Protein AF-A0A7V9KPI5-F1 (afdb_monomer_lite)

Structure (mmCIF, N/CA/C/O backbone):
data_AF-A0A7V9KPI5-F1
#
_entry.id   AF-A0A7V9KPI5-F1
#
loop_
_atom_site.group_PDB
_atom_site.id
_atom_site.type_symbol
_atom_site.label_atom_id
_atom_site.label_alt_id
_atom_site.label_comp_id
_atom_site.label_asym_id
_atom_site.label_entity_id
_atom_site.label_seq_id
_atom_site.pdbx_PDB_ins_code
_atom_site.Cartn_x
_atom_site.Cartn_y
_atom_site.Cartn_z
_atom_site.occupancy
_atom_site.B_iso_or_equiv
_atom_site.auth_seq_id
_atom_site.auth_comp_id
_atom_site.auth_asym_id
_atom_site.auth_atom_id
_atom_site.pdbx_PDB_model_num
ATOM 1 N N . MET A 1 1 ? 4.267 -32.879 -14.569 1.00 60.81 1 MET A N 1
ATOM 2 C CA . MET A 1 1 ? 3.735 -33.874 -15.529 1.00 60.81 1 MET A CA 1
ATOM 3 C C . MET A 1 1 ? 2.835 -33.262 -16.601 1.00 60.81 1 MET A C 1
ATOM 5 O O . MET A 1 1 ? 2.953 -33.688 -17.735 1.00 60.81 1 MET A O 1
ATOM 9 N N . ILE A 1 2 ? 2.036 -32.226 -16.307 1.00 77.19 2 ILE A N 1
ATOM 10 C CA . ILE A 1 2 ? 1.178 -31.558 -17.313 1.00 77.19 2 ILE A CA 1
ATOM 11 C C . ILE A 1 2 ? 1.984 -30.938 -18.478 1.00 77.19 2 ILE A C 1
ATOM 13 O O . ILE A 1 2 ? 1.602 -31.064 -19.632 1.00 77.19 2 ILE A O 1
ATOM 17 N N . LEU A 1 3 ? 3.146 -30.331 -18.216 1.00 77.56 3 LEU A N 1
ATOM 18 C CA . LEU A 1 3 ? 3.986 -29.759 -19.284 1.00 77.56 3 LEU A CA 1
ATOM 19 C C . LEU A 1 3 ? 4.480 -30.821 -20.278 1.00 77.56 3 LEU A C 1
ATOM 21 O O . LEU A 1 3 ? 4.397 -30.622 -21.487 1.00 77.56 3 LEU A O 1
ATOM 25 N N . ALA A 1 4 ? 4.879 -31.989 -19.764 1.00 75.50 4 ALA A N 1
ATOM 26 C CA . ALA A 1 4 ? 5.319 -33.111 -20.587 1.00 75.50 4 ALA A CA 1
ATOM 27 C C . ALA A 1 4 ? 4.186 -33.653 -21.475 1.00 75.50 4 ALA A C 1
ATOM 29 O O . ALA A 1 4 ? 4.438 -34.047 -22.608 1.00 75.50 4 ALA A O 1
ATOM 30 N N . THR A 1 5 ? 2.932 -33.615 -21.002 1.00 82.81 5 THR A N 1
ATOM 31 C CA . THR A 1 5 ? 1.763 -34.009 -21.810 1.00 82.81 5 THR A CA 1
ATOM 32 C C . THR A 1 5 ? 1.417 -33.011 -22.923 1.00 82.81 5 THR A C 1
ATOM 34 O O . THR A 1 5 ? 0.713 -33.381 -23.852 1.00 82.81 5 THR A O 1
ATOM 37 N N . ILE A 1 6 ? 1.931 -31.775 -22.863 1.00 85.31 6 ILE A N 1
ATOM 38 C CA . ILE A 1 6 ? 1.750 -30.723 -23.886 1.00 85.31 6 ILE A CA 1
ATOM 39 C C . ILE A 1 6 ? 3.012 -30.618 -24.779 1.00 85.31 6 ILE A C 1
ATOM 41 O O . ILE A 1 6 ? 3.152 -29.702 -25.581 1.00 85.31 6 ILE A O 1
ATOM 45 N N . GLY A 1 7 ? 3.960 -31.557 -24.649 1.00 81.81 7 GLY A N 1
ATOM 46 C CA . GLY A 1 7 ? 5.192 -31.593 -25.446 1.00 81.81 7 GLY A CA 1
ATOM 47 C C . GLY A 1 7 ? 6.281 -30.613 -25.000 1.00 81.81 7 GLY A C 1
ATOM 48 O O . GLY A 1 7 ? 7.297 -30.494 -25.676 1.00 81.81 7 GLY A O 1
ATOM 49 N N . VAL A 1 8 ? 6.111 -29.933 -23.861 1.00 84.25 8 VAL A N 1
ATOM 50 C CA . VAL A 1 8 ? 7.133 -29.052 -23.278 1.00 84.25 8 VAL A CA 1
ATOM 51 C C . VAL A 1 8 ? 7.926 -29.838 -22.245 1.00 84.25 8 VAL A C 1
ATOM 53 O O . VAL A 1 8 ? 7.358 -30.362 -21.279 1.00 84.25 8 VAL A O 1
ATOM 56 N N . SER A 1 9 ? 9.249 -29.914 -22.405 1.00 87.69 9 SER A N 1
ATOM 57 C CA . SER A 1 9 ? 10.056 -30.615 -21.413 1.00 87.69 9 SER A CA 1
ATOM 58 C C . SER A 1 9 ? 9.995 -29.859 -20.068 1.00 87.69 9 SER A C 1
ATOM 60 O O . SER A 1 9 ? 10.187 -28.639 -20.017 1.00 87.69 9 SER A O 1
ATOM 62 N N . PRO A 1 10 ? 9.717 -30.546 -18.940 1.00 85.75 10 PRO A N 1
ATOM 63 C CA . PRO A 1 10 ? 9.695 -29.903 -17.625 1.00 85.75 10 PRO A CA 1
ATOM 64 C C . PRO A 1 10 ? 11.022 -29.220 -17.278 1.00 85.75 10 PRO A C 1
ATOM 66 O O . PRO A 1 10 ? 11.039 -28.229 -16.551 1.00 85.75 10 PRO A O 1
ATOM 69 N N . TRP A 1 11 ? 12.124 -29.752 -17.815 1.00 87.81 11 TRP A N 1
ATOM 70 C CA . TRP A 1 11 ? 13.458 -29.204 -17.630 1.00 87.81 11 TRP A CA 1
ATOM 71 C C . TRP A 1 11 ? 13.646 -27.878 -18.367 1.00 87.81 11 TRP A C 1
ATOM 73 O O . TRP A 1 11 ? 14.070 -26.905 -17.748 1.00 87.81 11 TRP A O 1
ATOM 83 N N . GLU A 1 12 ? 13.259 -27.785 -19.644 1.00 85.81 12 GLU A N 1
ATOM 84 C CA . GLU A 1 12 ? 13.315 -26.512 -20.372 1.00 85.81 12 GLU A CA 1
ATOM 85 C C . GLU A 1 12 ? 12.428 -25.466 -19.702 1.00 85.81 12 GLU A C 1
ATOM 87 O O . GLU A 1 12 ? 12.871 -24.339 -19.496 1.00 85.81 12 GLU A O 1
ATOM 92 N N . ALA A 1 13 ? 11.224 -25.844 -19.264 1.00 84.94 13 ALA A N 1
ATOM 93 C CA . ALA A 1 13 ? 10.342 -24.940 -18.532 1.00 84.94 13 ALA A CA 1
ATOM 94 C C . ALA A 1 13 ? 10.993 -24.409 -17.243 1.00 84.94 13 ALA A C 1
ATOM 96 O O . ALA A 1 13 ? 10.957 -23.204 -16.990 1.00 84.94 13 ALA A O 1
ATOM 97 N N . LEU A 1 14 ? 11.646 -25.274 -16.459 1.00 87.38 14 LEU A N 1
ATOM 98 C CA . LEU A 1 14 ? 12.381 -24.865 -15.260 1.00 87.38 14 LEU A CA 1
ATOM 99 C C . LEU A 1 14 ? 13.544 -23.919 -15.597 1.00 87.38 14 LEU A C 1
ATOM 101 O O . LEU A 1 14 ? 13.702 -22.883 -14.951 1.00 87.38 14 LEU A O 1
ATOM 105 N N . THR A 1 15 ? 14.336 -24.229 -16.627 1.00 88.19 15 THR A N 1
ATOM 106 C CA . THR A 1 15 ? 15.456 -23.364 -17.039 1.00 88.19 15 THR A CA 1
ATOM 107 C C . THR A 1 15 ? 14.984 -22.013 -17.575 1.00 88.19 15 THR A C 1
ATOM 109 O O . THR A 1 15 ? 15.621 -20.995 -17.304 1.00 88.19 15 THR A O 1
ATOM 112 N N . SER A 1 16 ? 13.842 -21.974 -18.262 1.00 88.31 16 SER A N 1
ATOM 113 C CA . SER A 1 16 ? 13.198 -20.745 -18.726 1.00 88.31 16 SER A CA 1
ATOM 114 C C . SER A 1 16 ? 12.684 -19.897 -17.567 1.00 88.31 16 SER A C 1
ATOM 116 O O . SER A 1 16 ? 12.846 -18.681 -17.603 1.00 88.31 16 SER A O 1
ATOM 118 N N . LEU A 1 17 ? 12.140 -20.505 -16.506 1.00 87.94 17 LEU A N 1
ATOM 119 C CA . LEU A 1 17 ? 11.770 -19.783 -15.282 1.00 87.94 17 LEU A CA 1
ATOM 120 C C . LEU A 1 17 ? 12.998 -19.161 -14.605 1.00 87.94 17 LEU A C 1
ATOM 122 O O . LEU A 1 17 ? 12.968 -17.987 -14.242 1.00 87.94 17 LEU A O 1
ATOM 126 N N . LEU A 1 18 ? 14.096 -19.914 -14.488 1.00 88.44 18 LEU A N 1
ATOM 127 C CA . LEU A 1 18 ? 15.339 -19.412 -13.893 1.00 88.44 18 LEU A CA 1
ATOM 128 C C . LEU A 1 18 ? 15.956 -18.279 -14.723 1.00 88.44 18 LEU A C 1
ATOM 130 O O . LEU A 1 18 ? 16.344 -17.254 -14.167 1.00 88.44 18 LEU A O 1
ATOM 134 N N . ARG A 1 19 ? 15.996 -18.412 -16.054 1.00 87.94 19 ARG A N 1
ATOM 135 C CA . ARG A 1 19 ? 16.441 -17.331 -16.950 1.00 87.94 19 ARG A CA 1
ATOM 136 C C . ARG A 1 19 ? 15.496 -16.131 -16.915 1.00 87.94 19 ARG A C 1
ATOM 138 O O . ARG A 1 19 ? 15.962 -15.001 -16.942 1.00 87.94 19 ARG A O 1
ATOM 145 N N . GLY A 1 20 ? 14.190 -16.351 -16.820 1.00 86.44 20 GLY A N 1
ATOM 146 C CA . GLY A 1 20 ? 13.206 -15.277 -16.701 1.00 86.44 20 GLY A CA 1
ATOM 147 C C . GLY A 1 20 ? 13.306 -14.506 -15.383 1.00 86.44 20 GLY A C 1
ATOM 148 O O . GLY A 1 20 ? 12.978 -13.326 -15.358 1.00 86.44 20 GLY A O 1
ATOM 149 N N . ALA A 1 21 ? 13.776 -15.147 -14.309 1.00 83.81 21 ALA A N 1
ATOM 150 C CA . ALA A 1 21 ? 13.955 -14.522 -12.999 1.00 83.81 21 ALA A CA 1
ATOM 151 C C . ALA A 1 21 ? 15.337 -13.863 -12.816 1.00 83.81 21 ALA A C 1
ATOM 153 O O . ALA A 1 21 ? 15.424 -12.789 -12.225 1.00 83.81 21 ALA A O 1
ATOM 154 N N . PHE A 1 22 ? 16.409 -14.478 -13.332 1.00 89.19 22 PHE A N 1
ATOM 155 C CA . PHE A 1 22 ? 17.800 -14.074 -13.052 1.00 89.19 22 PHE A CA 1
ATOM 156 C C . PHE A 1 22 ? 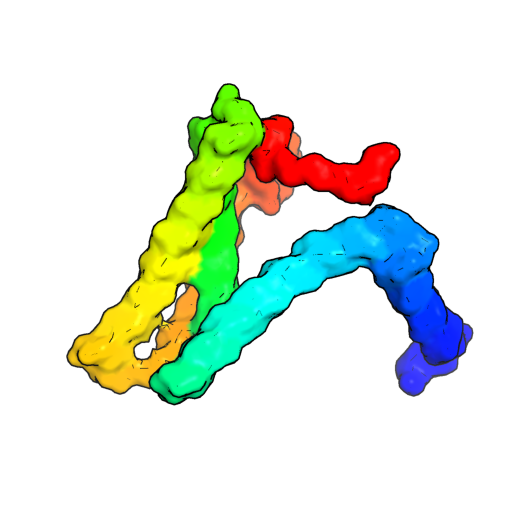18.655 -13.804 -14.299 1.00 89.19 22 PHE A C 1
ATOM 158 O O . PHE A 1 22 ? 19.829 -13.470 -14.179 1.00 89.19 22 PHE A O 1
ATOM 165 N N . GLY A 1 23 ? 18.115 -13.989 -15.503 1.00 86.19 23 GLY A N 1
ATOM 166 C CA . GLY A 1 23 ? 18.893 -13.985 -16.745 1.00 86.19 23 GLY A CA 1
ATOM 167 C C . GLY A 1 23 ? 19.232 -12.604 -17.307 1.00 86.19 23 GLY A C 1
ATOM 168 O O . GLY A 1 23 ? 19.975 -12.530 -18.281 1.00 86.19 23 GLY A O 1
ATOM 169 N N . SER A 1 24 ? 18.700 -11.522 -16.737 1.00 88.19 24 SER A N 1
ATOM 170 C CA . SER A 1 24 ? 19.020 -10.147 -17.133 1.00 88.19 24 SER A CA 1
ATOM 171 C C . SER A 1 24 ? 18.889 -9.179 -15.958 1.00 88.19 24 SER A C 1
ATOM 173 O O . SER A 1 24 ? 18.196 -9.469 -14.982 1.00 88.19 24 SER A O 1
ATOM 175 N N . GLU A 1 25 ? 19.510 -8.002 -16.063 1.00 85.44 25 GLU A N 1
ATOM 176 C CA . GLU A 1 25 ? 19.359 -6.932 -15.064 1.00 85.44 25 GLU A CA 1
ATOM 177 C C . GLU A 1 25 ? 17.893 -6.512 -14.904 1.00 85.44 25 GLU A C 1
ATOM 179 O O . GLU A 1 25 ? 17.401 -6.360 -13.788 1.00 85.44 25 GLU A O 1
ATOM 184 N N . PHE A 1 26 ? 17.147 -6.439 -16.010 1.00 86.19 26 PHE A N 1
ATOM 185 C CA . PHE A 1 26 ? 15.708 -6.192 -15.974 1.00 86.19 26 PHE A CA 1
ATOM 186 C C . PHE A 1 26 ? 14.952 -7.282 -15.199 1.00 86.19 26 PHE A C 1
ATOM 188 O O . PHE A 1 26 ? 14.116 -6.966 -14.353 1.00 86.19 26 PHE A O 1
ATOM 195 N N . ALA A 1 27 ? 15.253 -8.560 -15.456 1.00 87.44 27 ALA A N 1
ATOM 196 C CA . ALA A 1 27 ? 14.636 -9.686 -14.756 1.00 87.44 27 ALA A CA 1
ATOM 197 C C . ALA A 1 27 ? 14.918 -9.645 -13.246 1.00 87.44 27 ALA A C 1
ATOM 199 O O . ALA A 1 27 ? 14.003 -9.847 -12.442 1.00 87.44 27 ALA A O 1
ATOM 200 N N . LEU A 1 28 ? 16.151 -9.307 -12.861 1.00 88.00 28 LEU A N 1
ATOM 201 C CA . LEU A 1 28 ? 16.539 -9.118 -11.465 1.00 88.00 28 LEU A CA 1
ATOM 202 C C . LEU A 1 28 ? 15.776 -7.958 -10.821 1.00 88.00 28 LEU A C 1
ATOM 204 O O . LEU A 1 28 ? 15.202 -8.135 -9.748 1.00 88.00 28 LEU A O 1
ATOM 208 N N . THR A 1 29 ? 15.697 -6.806 -11.488 1.00 87.50 29 THR A N 1
ATOM 209 C CA . THR A 1 29 ? 14.959 -5.638 -10.991 1.00 87.50 29 THR A CA 1
ATOM 210 C C . THR A 1 29 ? 13.472 -5.950 -10.822 1.00 87.50 29 THR A C 1
ATOM 212 O O . THR A 1 29 ? 12.901 -5.665 -9.771 1.00 87.50 29 THR A O 1
ATOM 215 N N . GLN A 1 30 ? 12.834 -6.608 -11.793 1.00 87.75 30 GLN A N 1
ATOM 216 C CA . GLN A 1 30 ? 11.427 -7.013 -11.677 1.00 87.75 30 GLN A CA 1
ATOM 217 C C . GLN A 1 30 ? 11.200 -8.047 -10.568 1.00 87.75 30 GLN A C 1
ATOM 219 O O . GLN A 1 30 ? 10.202 -7.973 -9.845 1.00 87.75 30 GLN A O 1
ATOM 224 N N . SER A 1 31 ? 12.123 -8.995 -10.407 1.00 90.31 31 SER A N 1
ATOM 225 C CA . SER A 1 31 ? 12.069 -9.981 -9.326 1.00 90.31 31 SER A CA 1
ATOM 226 C C . SER A 1 31 ? 12.213 -9.309 -7.961 1.00 90.31 31 SER A C 1
ATOM 228 O O . SER A 1 31 ? 11.423 -9.588 -7.061 1.00 90.31 31 SER A O 1
ATOM 230 N N . ALA A 1 32 ? 13.147 -8.366 -7.818 1.00 89.69 32 ALA A N 1
ATOM 231 C CA . ALA A 1 32 ? 13.343 -7.594 -6.596 1.00 89.69 32 ALA A CA 1
ATOM 232 C C . ALA A 1 32 ? 12.114 -6.738 -6.255 1.00 89.69 32 ALA A C 1
ATOM 234 O O . ALA A 1 32 ? 11.644 -6.778 -5.119 1.00 89.69 32 ALA A O 1
ATOM 235 N N . LEU A 1 33 ? 11.530 -6.040 -7.237 1.00 89.25 33 LEU A N 1
ATOM 236 C CA . LEU A 1 33 ? 10.319 -5.230 -7.045 1.00 89.25 33 LEU A CA 1
ATOM 237 C C . LEU A 1 33 ? 9.139 -6.047 -6.502 1.00 89.25 33 LEU A C 1
ATOM 239 O O . LEU A 1 33 ? 8.355 -5.530 -5.711 1.00 89.25 33 LEU A O 1
ATOM 243 N N . LYS A 1 34 ? 9.024 -7.324 -6.886 1.00 90.81 34 LYS A N 1
ATOM 244 C CA . LYS A 1 34 ? 8.005 -8.244 -6.352 1.00 90.81 34 LYS A CA 1
ATOM 245 C C . LYS A 1 34 ? 8.410 -8.863 -5.015 1.00 90.81 34 LYS A C 1
ATOM 247 O O . LYS A 1 34 ? 7.561 -9.055 -4.149 1.00 90.81 34 LYS A O 1
ATOM 252 N N . ALA A 1 35 ? 9.690 -9.171 -4.828 1.00 93.06 35 ALA A N 1
ATOM 253 C CA . ALA A 1 35 ? 10.194 -9.798 -3.611 1.00 93.06 35 ALA A CA 1
ATOM 254 C C . ALA A 1 35 ? 10.134 -8.860 -2.397 1.00 93.06 35 ALA A C 1
ATOM 256 O O . ALA A 1 35 ? 9.820 -9.317 -1.302 1.00 93.06 35 ALA A O 1
ATOM 257 N N . ILE A 1 36 ? 10.387 -7.560 -2.578 1.00 93.44 36 ILE A N 1
ATOM 258 C CA . ILE A 1 36 ? 10.373 -6.561 -1.497 1.00 93.44 36 ILE A CA 1
ATOM 259 C C . ILE A 1 36 ? 9.041 -6.547 -0.724 1.00 93.44 36 ILE A C 1
ATOM 261 O O . ILE A 1 36 ? 9.076 -6.764 0.490 1.00 93.44 36 ILE A O 1
ATOM 265 N N . PRO A 1 37 ? 7.864 -6.336 -1.350 1.00 92.81 37 PRO A N 1
ATOM 266 C CA . PRO A 1 37 ? 6.602 -6.315 -0.612 1.00 92.81 37 PRO A CA 1
ATOM 267 C C . PRO A 1 37 ? 6.279 -7.669 0.033 1.00 92.81 37 PRO A C 1
ATOM 269 O O . PRO A 1 37 ? 5.770 -7.702 1.153 1.00 92.81 37 PRO A O 1
ATOM 272 N N . LEU A 1 38 ? 6.635 -8.789 -0.605 1.00 94.06 38 LEU A N 1
ATOM 273 C CA . LEU A 1 38 ? 6.463 -10.128 -0.025 1.00 94.06 38 LEU A CA 1
ATOM 274 C C . LEU A 1 38 ? 7.342 -10.336 1.218 1.00 94.06 38 LEU A C 1
ATOM 276 O O . LEU A 1 38 ? 6.884 -10.868 2.227 1.00 94.06 38 LEU A O 1
ATOM 280 N N . ALA A 1 39 ? 8.593 -9.880 1.180 1.00 96.12 39 ALA A N 1
ATOM 281 C CA . ALA A 1 39 ? 9.509 -9.968 2.311 1.00 96.12 39 ALA A CA 1
ATOM 282 C C . ALA A 1 39 ? 9.061 -9.070 3.473 1.00 96.12 39 ALA A C 1
ATOM 284 O O . ALA A 1 39 ? 9.062 -9.507 4.623 1.00 96.12 39 ALA A O 1
ATOM 285 N N . LEU A 1 40 ? 8.635 -7.835 3.185 1.00 94.00 40 LEU A N 1
ATOM 286 C CA . LEU A 1 40 ? 8.152 -6.890 4.196 1.00 94.00 40 LEU A CA 1
ATOM 287 C C . LEU A 1 40 ? 6.862 -7.378 4.869 1.00 94.00 40 LEU A C 1
ATOM 289 O O . LEU A 1 40 ? 6.754 -7.343 6.096 1.00 94.00 40 LEU A O 1
ATOM 293 N N . THR A 1 41 ? 5.906 -7.888 4.090 1.00 93.81 41 THR A N 1
ATOM 294 C CA . THR A 1 41 ? 4.675 -8.479 4.639 1.00 93.81 41 THR A CA 1
ATOM 295 C C . THR A 1 41 ? 4.985 -9.732 5.458 1.00 93.81 41 THR A C 1
ATOM 297 O O . THR A 1 41 ? 4.523 -9.835 6.595 1.00 93.81 41 THR A O 1
ATOM 300 N N . GLY A 1 42 ? 5.852 -10.624 4.971 1.00 94.12 42 GLY A N 1
ATOM 301 C CA . GLY A 1 42 ? 6.319 -11.790 5.728 1.00 94.12 42 GLY A CA 1
ATOM 302 C C . GLY A 1 42 ? 6.993 -11.420 7.055 1.00 94.12 42 GLY A C 1
ATOM 303 O O . GLY A 1 42 ? 6.690 -12.017 8.089 1.00 94.12 42 GLY A O 1
ATOM 304 N N . LEU A 1 43 ? 7.845 -10.390 7.060 1.00 94.81 43 LEU A N 1
ATOM 305 C CA . LEU A 1 43 ? 8.494 -9.879 8.270 1.00 94.81 43 LEU A CA 1
ATOM 306 C C . LEU A 1 43 ? 7.473 -9.327 9.276 1.00 94.81 43 LEU A C 1
ATOM 308 O O . LEU A 1 43 ? 7.584 -9.597 10.474 1.00 94.81 43 LEU A O 1
ATOM 312 N N . SER A 1 44 ? 6.459 -8.600 8.799 1.00 92.25 44 SER A N 1
ATOM 313 C CA . SER A 1 44 ? 5.388 -8.073 9.655 1.00 92.25 44 SER A CA 1
ATOM 314 C C . SER A 1 44 ? 4.587 -9.192 10.333 1.00 92.25 44 SER A C 1
ATOM 316 O O . SER A 1 44 ? 4.349 -9.140 11.541 1.00 92.25 44 SER A O 1
ATOM 318 N N . VAL A 1 45 ? 4.254 -10.260 9.598 1.00 93.19 45 VAL A N 1
ATOM 319 C CA . VAL A 1 45 ? 3.542 -11.424 10.144 1.00 93.19 45 VAL A CA 1
ATOM 320 C C . VAL A 1 45 ? 4.435 -12.192 11.118 1.00 93.19 45 VAL A C 1
ATOM 322 O O . VAL A 1 45 ? 3.977 -12.566 12.197 1.00 93.19 45 VAL A O 1
ATOM 325 N N . ALA A 1 46 ? 5.720 -12.373 10.801 1.00 93.88 46 ALA A N 1
ATOM 326 C CA . ALA A 1 46 ? 6.677 -13.016 11.702 1.00 93.88 46 ALA A CA 1
ATOM 327 C C . ALA A 1 46 ? 6.783 -12.284 13.052 1.00 93.88 46 ALA A C 1
ATOM 329 O O . ALA A 1 46 ? 6.860 -12.928 14.102 1.00 93.88 46 ALA A O 1
ATOM 330 N N . LEU A 1 47 ? 6.734 -10.947 13.046 1.00 92.94 47 LEU A N 1
ATOM 331 C CA . LEU A 1 47 ? 6.685 -10.143 14.266 1.00 92.94 47 LEU A CA 1
ATOM 332 C C . LEU A 1 47 ? 5.380 -10.365 15.052 1.00 92.94 47 LEU A C 1
ATOM 334 O O . LEU A 1 47 ? 5.433 -10.572 16.265 1.00 92.94 47 LEU A O 1
ATOM 338 N N . CYS A 1 48 ? 4.220 -10.390 14.385 1.00 90.81 48 CYS A N 1
ATOM 339 C CA . CYS A 1 48 ? 2.929 -10.691 15.021 1.00 90.81 48 CYS A CA 1
ATOM 340 C C . CYS A 1 48 ? 2.905 -12.078 15.678 1.00 90.81 48 CYS A C 1
ATOM 342 O O . CYS A 1 48 ? 2.455 -12.215 16.819 1.00 90.81 48 CYS A O 1
ATOM 344 N N . LEU A 1 49 ? 3.456 -13.090 15.004 1.00 91.38 49 LEU A N 1
ATOM 345 C CA . LEU A 1 49 ? 3.526 -14.456 15.523 1.00 91.38 49 LEU A CA 1
ATOM 346 C C . LEU A 1 49 ? 4.364 -14.547 16.805 1.00 91.38 49 LEU A C 1
ATOM 348 O O . LEU A 1 49 ? 4.003 -15.294 17.715 1.00 91.38 49 LEU A O 1
ATOM 352 N N . ARG A 1 50 ? 5.427 -13.739 16.945 1.00 93.81 50 ARG A N 1
ATOM 353 C CA . ARG A 1 50 ? 6.194 -13.648 18.206 1.00 93.81 50 ARG A CA 1
ATOM 354 C C . ARG A 1 50 ? 5.357 -13.124 19.373 1.00 93.81 50 ARG A C 1
ATOM 356 O O . ARG A 1 50 ? 5.598 -13.516 20.511 1.00 93.81 50 ARG A O 1
ATOM 363 N N . MET A 1 51 ? 4.356 -12.293 19.095 1.00 91.12 51 MET A N 1
ATOM 364 C CA . MET A 1 51 ? 3.388 -11.798 20.080 1.00 91.12 51 MET A CA 1
ATOM 365 C C . MET A 1 51 ? 2.193 -12.749 20.276 1.00 91.12 51 MET A C 1
ATOM 367 O O . MET A 1 51 ? 1.252 -12.403 20.986 1.00 91.12 51 MET A O 1
ATOM 371 N N . ARG A 1 52 ? 2.221 -13.944 19.664 1.00 89.31 52 ARG A N 1
ATOM 372 C CA . ARG A 1 52 ? 1.112 -14.917 19.632 1.00 89.31 52 ARG A CA 1
ATOM 373 C C . ARG A 1 52 ? -0.170 -14.344 19.018 1.00 89.31 52 ARG A C 1
ATOM 375 O O . ARG A 1 52 ? -1.267 -14.722 19.420 1.00 89.31 52 ARG A O 1
ATOM 382 N N . LEU A 1 53 ? -0.017 -13.425 18.064 1.00 86.12 53 LEU A N 1
ATOM 383 C CA . LEU A 1 53 ? -1.118 -12.847 17.302 1.00 86.12 53 LEU A CA 1
ATOM 384 C C . LEU A 1 53 ? -1.163 -13.462 15.910 1.00 86.12 53 LEU A C 1
ATOM 386 O O . LEU A 1 53 ? -0.148 -13.496 15.208 1.00 86.12 53 LEU A O 1
ATOM 390 N N . TRP A 1 54 ? -2.346 -13.900 15.497 1.00 85.31 54 TRP A N 1
ATOM 391 C CA . TRP A 1 54 ? -2.574 -14.455 14.170 1.00 85.31 54 TRP A CA 1
ATOM 392 C C . TRP A 1 54 ? -3.053 -13.350 13.227 1.00 85.31 54 TRP A C 1
ATOM 394 O O . TRP A 1 54 ? -4.246 -13.087 13.102 1.00 85.31 54 TRP A O 1
ATOM 404 N N . ASN A 1 55 ? -2.107 -12.681 12.563 1.00 85.75 55 ASN A N 1
ATOM 405 C CA . ASN A 1 55 ? -2.410 -11.654 11.565 1.00 85.75 55 ASN A CA 1
ATOM 406 C C . ASN A 1 55 ? -2.440 -12.257 10.152 1.00 85.75 55 ASN A C 1
ATOM 408 O O . ASN A 1 55 ? -1.403 -12.365 9.500 1.00 85.75 55 ASN A O 1
ATOM 412 N N . ILE A 1 56 ? -3.633 -12.615 9.672 1.00 91.38 56 ILE A N 1
ATOM 413 C CA . ILE A 1 56 ? -3.863 -13.040 8.275 1.00 91.38 56 ILE A CA 1
ATOM 414 C C . ILE A 1 56 ? -4.198 -11.821 7.380 1.00 91.38 56 ILE A C 1
ATOM 416 O O . ILE A 1 56 ? -4.259 -11.909 6.157 1.00 91.38 56 ILE A O 1
ATOM 420 N N . GLY A 1 57 ? -4.341 -10.637 7.981 1.00 92.69 57 GLY A N 1
ATOM 421 C CA . GLY A 1 57 ? -4.757 -9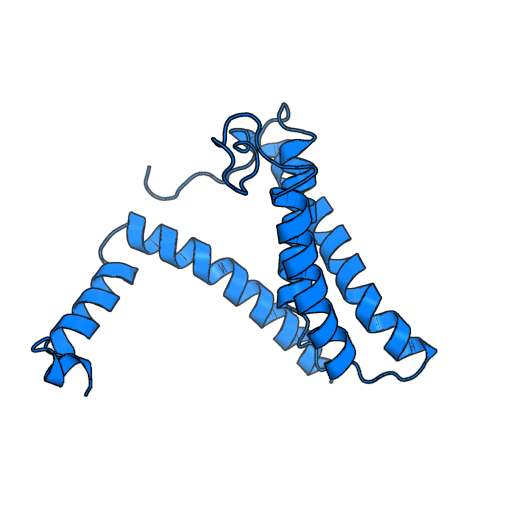.388 7.335 1.00 92.69 57 GLY A CA 1
ATOM 422 C C . GLY A 1 57 ? -3.646 -8.604 6.638 1.00 92.69 57 GLY A C 1
ATOM 423 O O . GLY A 1 57 ? -3.843 -7.436 6.303 1.00 92.69 57 GLY A O 1
ATOM 424 N N . ALA A 1 58 ? -2.457 -9.194 6.475 1.00 93.81 58 ALA A N 1
ATOM 425 C CA . ALA A 1 58 ? -1.298 -8.504 5.910 1.00 93.81 58 ALA A CA 1
ATOM 426 C C . ALA A 1 58 ? -1.549 -8.026 4.469 1.00 93.81 58 ALA A C 1
ATOM 428 O O . ALA A 1 58 ? -1.086 -6.955 4.088 1.00 93.81 58 ALA A O 1
ATOM 429 N N . GLU A 1 59 ? -2.329 -8.778 3.691 1.00 94.94 59 GLU A N 1
ATOM 430 C CA . GLU A 1 59 ? -2.743 -8.400 2.336 1.00 94.94 59 GLU A CA 1
ATOM 431 C C . GLU A 1 59 ? -3.611 -7.132 2.339 1.00 94.94 59 GLU A C 1
ATOM 433 O O . GLU A 1 59 ? -3.341 -6.186 1.600 1.00 94.94 59 GLU A O 1
ATOM 438 N N . GLY A 1 60 ? -4.602 -7.048 3.229 1.00 95.94 60 GLY A N 1
ATOM 439 C CA . GLY A 1 60 ? -5.450 -5.867 3.370 1.00 95.94 60 GLY A CA 1
ATOM 440 C C . GLY A 1 60 ? -4.677 -4.644 3.858 1.00 95.94 60 GLY A C 1
ATOM 441 O O . GLY A 1 60 ? -4.862 -3.551 3.331 1.00 95.94 60 GLY A O 1
ATOM 442 N N . GLN A 1 61 ? -3.753 -4.830 4.805 1.00 96.62 61 GLN A N 1
ATOM 443 C CA . GLN A 1 61 ? -2.850 -3.769 5.272 1.00 96.62 61 GLN A CA 1
ATOM 444 C C . GLN A 1 61 ? -1.919 -3.282 4.154 1.00 96.62 61 GLN A C 1
ATOM 446 O O . GLN A 1 61 ? -1.689 -2.079 4.033 1.00 96.62 61 GLN A O 1
ATOM 451 N N . PHE A 1 62 ? -1.423 -4.194 3.312 1.00 96.56 62 PHE A N 1
ATOM 452 C CA . PHE A 1 62 ? -0.632 -3.857 2.130 1.00 96.56 62 PHE A CA 1
ATOM 453 C C . PHE A 1 62 ? -1.446 -3.028 1.128 1.00 96.56 62 PHE A C 1
ATOM 455 O O . PHE A 1 62 ? -0.983 -1.971 0.696 1.00 96.56 62 PHE A O 1
ATOM 462 N N . HIS A 1 63 ? -2.677 -3.440 0.811 1.00 97.00 63 HIS A N 1
ATOM 463 C CA . HIS A 1 63 ? -3.570 -2.670 -0.059 1.00 97.00 63 HIS A CA 1
ATOM 464 C C . HIS A 1 63 ? -3.922 -1.298 0.525 1.00 97.00 63 HIS A C 1
ATOM 466 O O . HIS A 1 63 ? -3.875 -0.302 -0.193 1.00 97.00 63 HIS A O 1
ATOM 472 N N . ALA A 1 64 ? -4.212 -1.213 1.824 1.00 97.69 64 ALA A N 1
ATOM 473 C CA . ALA A 1 64 ? -4.473 0.056 2.498 1.00 97.69 64 ALA A CA 1
ATOM 474 C C . ALA A 1 64 ? -3.251 0.987 2.468 1.00 97.69 64 ALA A C 1
ATOM 476 O O . ALA A 1 64 ? -3.389 2.170 2.161 1.00 97.69 64 ALA A O 1
ATOM 477 N N . GLY A 1 65 ? -2.050 0.452 2.702 1.00 97.56 65 GLY A N 1
ATOM 478 C CA . GLY A 1 65 ? -0.801 1.198 2.555 1.00 97.56 65 GLY A CA 1
ATOM 479 C C . GLY A 1 65 ? -0.588 1.705 1.126 1.00 97.56 65 GLY A C 1
ATOM 480 O O . GLY A 1 65 ? -0.247 2.872 0.924 1.00 97.56 65 GLY A O 1
ATOM 481 N N . ALA A 1 66 ? -0.874 0.867 0.125 1.00 95.94 66 ALA A N 1
ATOM 482 C CA . ALA A 1 66 ? -0.817 1.250 -1.284 1.00 95.94 66 ALA A CA 1
ATOM 483 C C . ALA A 1 66 ? -1.815 2.369 -1.625 1.00 95.94 66 ALA A C 1
ATOM 485 O O . ALA A 1 66 ? -1.471 3.271 -2.390 1.00 95.94 66 ALA A O 1
ATOM 486 N N . ILE A 1 67 ? -3.013 2.362 -1.026 1.00 97.19 67 ILE A N 1
ATOM 487 C CA . ILE A 1 67 ? -3.980 3.467 -1.118 1.00 97.19 67 ILE A CA 1
ATOM 488 C C . ILE A 1 67 ? -3.359 4.746 -0.545 1.00 97.19 67 ILE A C 1
ATOM 490 O O . ILE A 1 67 ? -3.351 5.765 -1.228 1.00 97.19 67 ILE A O 1
ATOM 494 N N . GLY A 1 68 ? -2.784 4.710 0.660 1.00 97.19 68 GLY A N 1
ATOM 495 C CA . GLY A 1 68 ? -2.147 5.889 1.260 1.00 97.19 68 GLY A CA 1
ATOM 496 C C . GLY A 1 68 ? -1.003 6.457 0.416 1.00 97.19 68 GLY A C 1
ATOM 497 O O . GLY A 1 68 ? -0.959 7.662 0.163 1.00 97.19 68 GLY A O 1
ATOM 498 N N . ALA A 1 69 ? -0.112 5.595 -0.076 1.00 95.69 69 ALA A N 1
ATOM 499 C CA . ALA A 1 69 ? 0.982 5.999 -0.957 1.00 95.69 69 ALA A CA 1
ATOM 500 C C . ALA A 1 69 ? 0.473 6.592 -2.282 1.00 95.69 69 ALA A C 1
ATOM 502 O O . ALA A 1 69 ? 0.975 7.625 -2.724 1.00 95.69 69 ALA A O 1
ATOM 503 N N . SER A 1 70 ? -0.541 5.972 -2.895 1.00 94.94 70 SER A N 1
ATOM 504 C CA . SER A 1 70 ? -1.138 6.441 -4.154 1.00 94.94 70 SER A CA 1
ATOM 505 C C . SER A 1 70 ? -1.868 7.766 -3.971 1.00 94.94 70 SER A C 1
ATOM 507 O O . SER A 1 70 ? -1.732 8.658 -4.801 1.00 94.94 70 SER A O 1
ATOM 509 N N . TRP A 1 71 ? -2.587 7.939 -2.861 1.00 95.12 71 TRP A N 1
ATOM 510 C CA . TRP A 1 71 ? -3.226 9.205 -2.520 1.00 95.12 71 TRP A CA 1
ATOM 511 C C . TRP A 1 71 ? -2.198 10.334 -2.414 1.00 95.12 71 TRP A C 1
ATOM 513 O O . TRP A 1 71 ? -2.398 11.393 -3.006 1.00 95.12 71 TRP A O 1
ATOM 523 N N . ALA A 1 72 ? -1.075 10.104 -1.726 1.00 94.50 72 ALA A N 1
ATOM 524 C CA . ALA A 1 72 ? -0.008 11.095 -1.635 1.00 94.50 72 ALA A CA 1
ATOM 525 C C . ALA A 1 72 ? 0.609 11.396 -3.014 1.00 94.50 72 ALA A C 1
ATOM 527 O O . ALA A 1 72 ? 0.803 12.559 -3.358 1.00 94.50 72 ALA A O 1
ATOM 528 N N . ALA A 1 73 ? 0.856 10.367 -3.827 1.00 92.75 73 ALA A N 1
ATOM 529 C CA . ALA A 1 73 ? 1.407 10.510 -5.175 1.00 92.75 73 ALA A CA 1
ATOM 530 C C . ALA A 1 73 ? 0.490 11.296 -6.131 1.00 92.75 73 ALA A C 1
ATOM 532 O O . ALA A 1 73 ? 0.982 12.094 -6.925 1.00 92.75 73 ALA A O 1
ATOM 533 N N . LEU A 1 74 ? -0.826 11.073 -6.055 1.00 90.94 74 LEU A N 1
ATOM 534 C CA . LEU A 1 74 ? -1.827 11.751 -6.884 1.00 90.94 74 LEU A CA 1
ATOM 535 C C 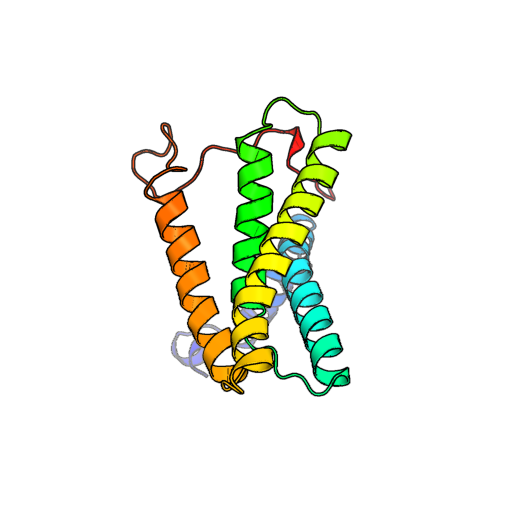. LEU A 1 74 ? -2.120 13.175 -6.396 1.00 90.94 74 LEU A C 1
ATOM 537 O O . LEU A 1 74 ? -2.34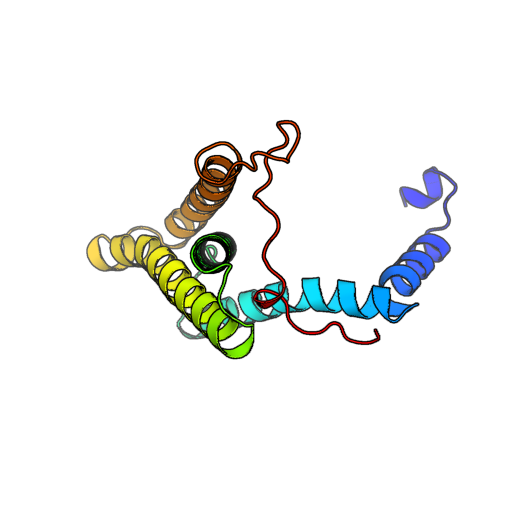9 14.062 -7.207 1.00 90.94 74 LEU A O 1
ATOM 541 N N . THR A 1 75 ? -2.111 13.401 -5.080 1.00 91.06 75 THR A N 1
ATOM 542 C CA . THR A 1 75 ? -2.434 14.714 -4.491 1.00 91.06 75 THR A CA 1
ATOM 543 C C . THR A 1 75 ? -1.268 15.693 -4.592 1.00 91.06 75 THR A C 1
ATOM 545 O O . THR A 1 75 ? -1.476 16.885 -4.795 1.00 91.06 75 THR A O 1
ATOM 548 N N . PHE A 1 76 ? -0.036 15.203 -4.441 1.00 89.06 76 PHE A N 1
ATOM 549 C CA . PHE A 1 76 ? 1.173 16.024 -4.363 1.00 89.06 76 PHE A CA 1
ATOM 550 C C . PHE A 1 76 ? 2.104 15.782 -5.559 1.00 89.06 76 PHE A C 1
ATOM 552 O O . PHE A 1 76 ? 3.322 15.686 -5.400 1.00 89.06 76 PHE A O 1
ATOM 559 N N . SER A 1 77 ? 1.528 15.680 -6.761 1.00 82.25 77 SER A N 1
ATOM 560 C CA . SER A 1 77 ? 2.238 15.354 -8.008 1.00 82.25 77 SER A CA 1
ATOM 561 C C . SER A 1 77 ? 3.382 16.311 -8.354 1.00 82.25 77 SER A C 1
ATOM 563 O O . SER A 1 77 ? 4.319 15.918 -9.048 1.00 82.25 77 SER A O 1
ATOM 565 N N . ASP A 1 78 ? 3.313 17.545 -7.855 1.00 82.81 78 ASP A N 1
ATOM 566 C CA . ASP A 1 78 ? 4.250 18.625 -8.176 1.00 82.81 78 ASP A CA 1
ATOM 567 C C . ASP A 1 78 ? 5.501 18.624 -7.277 1.00 82.81 78 ASP A C 1
ATOM 569 O O . ASP A 1 78 ? 6.456 19.363 -7.521 1.00 82.81 78 ASP A O 1
ATOM 573 N N . ILE A 1 79 ? 5.520 17.795 -6.225 1.00 83.94 79 ILE A N 1
ATOM 574 C CA . ILE A 1 79 ? 6.648 17.697 -5.292 1.00 83.94 79 ILE A CA 1
ATOM 575 C C . ILE A 1 79 ? 7.761 16.820 -5.890 1.00 83.94 79 ILE A C 1
ATOM 577 O O . ILE A 1 79 ? 7.525 15.773 -6.495 1.00 83.94 79 ILE A O 1
ATOM 581 N N . THR A 1 80 ? 9.016 17.223 -5.683 1.00 84.06 80 THR A N 1
ATOM 582 C CA . THR A 1 80 ? 10.191 16.449 -6.109 1.00 84.06 80 THR A CA 1
ATOM 583 C C . THR A 1 80 ? 10.407 15.193 -5.254 1.00 84.06 80 THR A C 1
ATOM 585 O O . THR A 1 80 ? 9.994 15.115 -4.095 1.00 84.06 80 THR A O 1
ATOM 588 N N . ALA A 1 81 ? 11.112 14.199 -5.810 1.00 80.25 81 ALA A N 1
ATOM 589 C CA . ALA A 1 81 ? 11.287 12.883 -5.181 1.00 80.25 81 ALA A CA 1
ATOM 590 C C . ALA A 1 81 ? 11.757 12.887 -3.712 1.00 80.25 81 ALA A C 1
ATOM 592 O O . ALA A 1 81 ? 11.192 12.128 -2.920 1.00 80.25 81 ALA A O 1
ATOM 593 N N . PRO A 1 82 ? 12.728 13.727 -3.296 1.00 84.00 82 PRO A N 1
ATOM 594 C CA . PRO A 1 82 ? 13.218 13.714 -1.917 1.00 84.00 82 PRO A CA 1
ATOM 595 C C . PRO A 1 82 ? 12.151 14.080 -0.878 1.00 84.00 82 PRO A C 1
ATOM 597 O O . PRO A 1 82 ? 12.220 13.600 0.250 1.00 84.00 82 PRO A O 1
ATOM 600 N N . GLY A 1 83 ? 11.173 14.914 -1.246 1.00 85.94 83 GLY A N 1
ATOM 601 C CA . GLY A 1 83 ? 10.055 15.279 -0.372 1.00 85.94 83 GLY A CA 1
ATOM 602 C C . GLY A 1 83 ? 8.860 14.338 -0.513 1.00 85.94 83 GLY A C 1
ATOM 603 O O . GLY A 1 83 ? 8.207 14.008 0.477 1.00 85.94 83 GLY A O 1
ATOM 604 N N . LEU A 1 84 ? 8.593 13.868 -1.734 1.00 91.62 84 LEU A N 1
ATOM 605 C CA . LEU A 1 84 ? 7.412 13.062 -2.025 1.00 91.62 84 LEU A CA 1
ATOM 606 C C . LEU A 1 84 ? 7.534 11.624 -1.502 1.00 91.62 84 LEU A C 1
ATOM 608 O O . LEU A 1 84 ? 6.572 11.096 -0.951 1.00 91.62 84 LEU A O 1
ATOM 612 N N . LEU A 1 85 ? 8.713 10.999 -1.593 1.00 92.25 85 LEU A N 1
ATOM 613 C CA . LEU A 1 85 ? 8.902 9.612 -1.147 1.00 92.25 85 LEU A CA 1
ATOM 614 C C . LEU A 1 85 ? 8.675 9.423 0.367 1.00 92.25 85 LEU A C 1
ATOM 616 O O . LEU A 1 85 ? 7.906 8.529 0.730 1.00 92.25 85 LEU A O 1
ATOM 620 N N . PRO A 1 86 ? 9.248 10.244 1.274 1.00 93.88 86 PRO A N 1
ATOM 621 C CA . PRO A 1 86 ? 8.932 10.154 2.700 1.00 93.88 86 PRO A CA 1
ATOM 622 C C . PRO A 1 86 ? 7.452 10.398 3.001 1.00 93.88 86 PRO A C 1
ATOM 624 O O . PRO A 1 86 ? 6.893 9.730 3.868 1.00 93.88 86 PRO A O 1
ATOM 627 N N . LEU A 1 87 ? 6.803 11.311 2.271 1.00 94.25 87 LEU A N 1
ATOM 628 C CA . LEU A 1 87 ? 5.374 11.576 2.422 1.00 94.25 87 LEU A CA 1
ATOM 629 C C . LEU A 1 87 ? 4.531 10.361 2.019 1.00 94.25 87 LEU A C 1
ATOM 631 O O . LEU A 1 87 ? 3.622 9.979 2.754 1.00 94.25 87 LEU A O 1
ATOM 635 N N . MET A 1 88 ? 4.862 9.713 0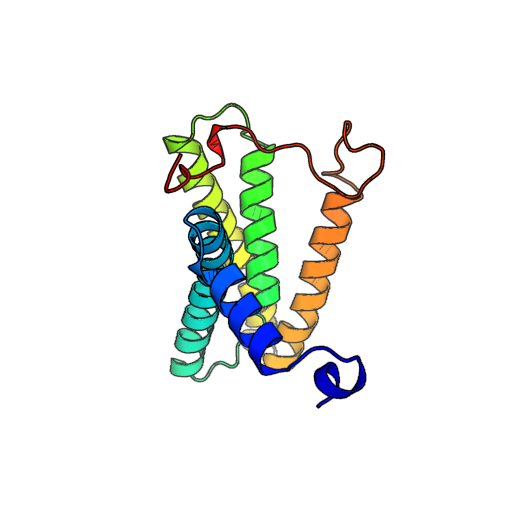.899 1.00 95.56 88 MET A N 1
ATOM 636 C CA . MET A 1 88 ? 4.218 8.472 0.460 1.00 95.56 88 MET A CA 1
ATOM 637 C C . MET A 1 88 ? 4.408 7.347 1.484 1.00 95.56 88 MET A C 1
ATOM 639 O O . MET A 1 88 ? 3.449 6.647 1.810 1.00 95.56 88 MET A O 1
ATOM 643 N N . ILE A 1 89 ? 5.619 7.199 2.033 1.00 95.38 89 ILE A N 1
ATOM 644 C CA . ILE A 1 89 ? 5.912 6.223 3.093 1.00 95.38 89 ILE A CA 1
ATOM 645 C C . ILE A 1 89 ? 5.087 6.534 4.347 1.00 95.38 89 ILE A C 1
ATOM 647 O O . ILE A 1 89 ? 4.441 5.641 4.891 1.00 95.38 89 ILE A O 1
ATOM 651 N N . GLY A 1 90 ? 5.051 7.794 4.785 1.00 97.31 90 GLY A N 1
ATOM 652 C CA . GLY A 1 90 ? 4.265 8.227 5.940 1.00 97.31 90 GLY A CA 1
ATOM 653 C C . GLY A 1 90 ? 2.770 7.965 5.753 1.00 97.31 90 GLY A C 1
ATOM 654 O O . GLY A 1 90 ? 2.137 7.360 6.618 1.00 97.31 90 GLY A O 1
ATOM 655 N N . ALA A 1 91 ? 2.216 8.332 4.596 1.00 97.62 91 ALA A N 1
ATOM 656 C CA . ALA A 1 91 ? 0.823 8.063 4.254 1.00 97.62 91 ALA A CA 1
ATOM 657 C C . ALA A 1 91 ? 0.521 6.555 4.218 1.00 97.62 91 ALA A C 1
ATOM 659 O O . ALA A 1 91 ? -0.513 6.123 4.733 1.00 97.62 91 ALA A O 1
ATOM 660 N N . SER A 1 92 ? 1.436 5.739 3.684 1.00 97.25 92 SER A N 1
ATOM 661 C CA . SER A 1 92 ? 1.322 4.276 3.691 1.00 97.25 92 SER A CA 1
ATOM 662 C C . SER A 1 92 ? 1.339 3.693 5.106 1.00 97.25 92 SER A C 1
ATOM 664 O O . SER A 1 92 ? 0.569 2.778 5.393 1.00 97.25 92 SER A O 1
ATOM 666 N N . ILE A 1 93 ? 2.201 4.193 5.995 1.00 97.38 93 ILE A N 1
ATOM 667 C CA . ILE A 1 93 ? 2.270 3.732 7.390 1.00 97.38 93 ILE A CA 1
ATOM 668 C C . ILE A 1 93 ? 0.964 4.062 8.112 1.00 97.38 93 ILE A C 1
ATOM 670 O O . ILE A 1 93 ? 0.393 3.192 8.764 1.00 97.38 93 ILE A O 1
ATOM 674 N N . LEU A 1 94 ? 0.467 5.294 7.974 1.00 98.19 94 LEU A N 1
ATOM 675 C CA . LEU A 1 94 ? -0.755 5.742 8.646 1.00 98.19 94 LEU A CA 1
ATOM 676 C C . LEU A 1 94 ? -1.983 4.949 8.192 1.00 98.19 94 LEU A C 1
ATOM 678 O O . LEU A 1 94 ? -2.761 4.482 9.021 1.00 98.19 94 LEU A O 1
ATOM 682 N N . THR A 1 95 ? -2.141 4.761 6.883 1.00 98.00 95 THR A N 1
ATOM 683 C CA . THR A 1 95 ? -3.273 4.013 6.315 1.00 98.00 95 THR A CA 1
ATOM 684 C C . THR A 1 95 ? -3.192 2.517 6.615 1.00 98.00 95 THR A C 1
ATOM 686 O O . THR A 1 95 ? -4.199 1.925 7.002 1.00 98.00 95 THR A O 1
ATOM 689 N N . GLY A 1 96 ? -2.005 1.907 6.537 1.00 97.00 96 GLY A N 1
ATOM 690 C CA . GLY A 1 96 ? -1.793 0.513 6.936 1.00 97.00 96 GLY A CA 1
ATOM 691 C C . GLY A 1 96 ? -2.047 0.279 8.431 1.00 97.00 96 GLY A C 1
ATOM 692 O O . GLY A 1 96 ? -2.719 -0.685 8.802 1.00 97.00 96 GLY A O 1
ATOM 693 N N . ALA A 1 97 ? -1.582 1.188 9.294 1.00 96.19 97 ALA A N 1
ATOM 694 C CA . ALA A 1 97 ? -1.826 1.135 10.736 1.00 96.19 97 ALA A CA 1
ATOM 695 C C . ALA A 1 97 ? -3.310 1.321 11.072 1.00 96.19 97 ALA A C 1
ATOM 697 O O . ALA A 1 97 ? -3.853 0.580 11.893 1.00 96.19 97 ALA A O 1
ATOM 698 N N . PHE A 1 98 ? -3.983 2.261 10.403 1.00 97.62 98 PHE A N 1
ATOM 699 C CA . PHE A 1 98 ? -5.429 2.427 10.512 1.00 97.62 98 PHE A CA 1
ATOM 700 C C . PHE A 1 98 ? -6.163 1.138 10.122 1.00 97.62 98 PHE A C 1
ATOM 702 O O . PHE A 1 98 ? -7.050 0.693 10.846 1.00 97.62 98 PHE A O 1
ATOM 709 N N . TRP A 1 99 ? -5.747 0.476 9.040 1.00 96.88 99 TRP A N 1
ATOM 710 C CA . TRP A 1 99 ? -6.355 -0.785 8.614 1.00 96.88 99 TRP A CA 1
ATOM 711 C C . TRP A 1 99 ? -6.162 -1.914 9.630 1.00 96.88 99 TRP A C 1
ATOM 713 O O . TRP A 1 99 ? -7.095 -2.657 9.931 1.00 96.88 99 TRP A O 1
ATOM 723 N N . ALA A 1 100 ? -4.964 -2.023 10.208 1.00 93.94 100 ALA A N 1
ATOM 724 C CA . ALA A 1 100 ? -4.698 -2.968 11.288 1.00 93.94 100 ALA A CA 1
ATOM 725 C C . ALA A 1 100 ? -5.574 -2.683 12.520 1.00 93.94 100 ALA A C 1
ATOM 727 O O . ALA A 1 100 ? -6.090 -3.613 13.146 1.00 93.94 100 ALA A O 1
ATOM 728 N N . LEU A 1 101 ? -5.798 -1.403 12.837 1.00 95.12 101 LEU A N 1
ATOM 729 C CA . LEU A 1 101 ? -6.643 -0.978 13.949 1.00 95.12 101 LEU A CA 1
ATOM 730 C C . LEU A 1 101 ? -8.103 -1.420 13.767 1.00 95.12 101 LEU A C 1
ATOM 732 O O . LEU A 1 101 ? -8.720 -1.853 14.740 1.00 95.12 101 LEU A O 1
ATOM 736 N N . LEU A 1 102 ? -8.633 -1.395 12.538 1.00 95.25 102 LEU A N 1
ATOM 737 C CA . LEU A 1 102 ? -9.994 -1.867 12.240 1.00 95.25 102 LEU A CA 1
ATOM 738 C C . LEU A 1 102 ? -10.211 -3.333 12.637 1.00 95.25 102 LEU A C 1
ATOM 740 O O . LEU A 1 102 ? -11.302 -3.691 13.075 1.00 95.25 102 LEU A O 1
ATOM 744 N N . ALA A 1 103 ? -9.183 -4.176 12.521 1.00 92.50 103 ALA A N 1
ATOM 745 C CA . ALA A 1 103 ? -9.246 -5.566 12.966 1.00 92.50 103 ALA A CA 1
ATOM 746 C C . ALA A 1 103 ? -8.938 -5.724 14.466 1.00 92.50 103 ALA A C 1
ATOM 748 O O . ALA A 1 103 ? -9.514 -6.587 15.134 1.00 92.50 103 ALA A O 1
ATOM 749 N N . ALA A 1 104 ? -8.035 -4.895 15.000 1.00 92.38 104 ALA A N 1
ATOM 750 C CA . ALA A 1 104 ? -7.566 -4.979 16.380 1.00 92.38 104 ALA A CA 1
ATOM 751 C C . ALA A 1 104 ? -8.596 -4.477 17.404 1.00 92.38 104 ALA A C 1
ATOM 753 O O . ALA A 1 104 ? -8.711 -5.060 18.482 1.00 92.38 104 ALA A O 1
ATOM 754 N N . VAL A 1 105 ? -9.368 -3.433 17.084 1.00 94.75 105 VAL A N 1
ATOM 755 C CA . VAL A 1 105 ? -10.364 -2.847 18.001 1.00 94.75 105 VAL A CA 1
ATOM 756 C C . VAL A 1 105 ? -11.489 -3.833 18.348 1.00 94.75 105 VAL A C 1
ATOM 758 O O . VAL A 1 105 ? -11.714 -4.051 19.540 1.00 94.75 105 VAL A O 1
ATOM 761 N N . PRO A 1 106 ? -12.157 -4.501 17.383 1.00 93.25 106 PRO A N 1
ATOM 762 C CA . PRO A 1 106 ? -13.198 -5.482 17.697 1.00 93.25 106 PRO A CA 1
ATOM 763 C C . PRO A 1 106 ? -12.693 -6.651 18.539 1.00 93.25 106 PRO A C 1
ATOM 765 O O . PRO A 1 106 ? -13.407 -7.173 19.394 1.00 93.25 106 PRO A O 1
ATOM 768 N N . ARG A 1 107 ? -11.437 -7.049 18.331 1.00 89.56 107 ARG A N 1
ATOM 769 C CA . ARG A 1 107 ? -10.784 -8.062 19.153 1.00 89.56 107 ARG A CA 1
ATOM 770 C C . ARG A 1 107 ? -10.556 -7.557 20.581 1.00 89.56 107 ARG A C 1
ATOM 772 O O . ARG A 1 107 ? -10.907 -8.254 21.527 1.00 89.56 107 ARG A O 1
ATOM 779 N N . ALA A 1 108 ? -9.970 -6.371 20.740 1.00 92.38 108 ALA A N 1
ATOM 780 C CA . ALA A 1 108 ? -9.604 -5.821 22.044 1.00 92.38 108 ALA A CA 1
ATOM 781 C C . ALA A 1 108 ? -10.822 -5.466 22.910 1.00 92.38 108 ALA A C 1
ATOM 783 O O . ALA A 1 108 ? -10.777 -5.652 24.123 1.00 92.38 108 ALA A O 1
ATOM 784 N N . LEU A 1 109 ? -11.898 -4.966 22.294 1.00 95.50 109 LEU A N 1
ATOM 785 C CA . LEU A 1 109 ? -13.094 -4.513 23.010 1.00 95.50 109 LEU A CA 1
ATOM 786 C C . LEU A 1 109 ? -14.167 -5.596 23.151 1.00 95.50 109 LEU A C 1
ATOM 788 O O . LEU A 1 109 ? -14.841 -5.646 24.176 1.00 95.50 109 LEU A O 1
ATOM 792 N N . TRP A 1 110 ? -14.344 -6.449 22.138 1.00 95.69 110 TRP A N 1
ATOM 793 C CA . TRP A 1 110 ? -15.471 -7.390 22.076 1.00 95.69 110 TRP A CA 1
ATOM 794 C C . TRP A 1 110 ? -15.053 -8.861 21.994 1.00 95.69 110 TRP A C 1
ATOM 796 O O . TRP A 1 110 ? -15.916 -9.730 21.907 1.00 95.69 110 TRP A O 1
ATOM 806 N N . GLY A 1 111 ? -13.753 -9.171 22.013 1.00 91.75 111 GLY A N 1
ATOM 807 C CA . GLY A 1 111 ? -13.272 -10.554 21.956 1.00 91.75 111 GLY A CA 1
ATOM 808 C C . GLY A 1 111 ? -13.568 -11.257 20.627 1.00 91.75 111 GLY A C 1
ATOM 809 O O . GLY A 1 111 ? -13.604 -12.486 20.578 1.00 91.75 111 GLY A O 1
ATOM 810 N N . VAL A 1 112 ? -13.795 -10.498 19.548 1.00 93.75 112 VAL A N 1
ATOM 811 C CA . VAL A 1 112 ? -14.047 -11.069 18.219 1.00 93.75 112 VAL A CA 1
ATOM 812 C C . VAL A 1 112 ? -12.810 -11.827 17.735 1.00 93.75 112 VAL A C 1
ATOM 814 O O . VAL A 1 112 ? -11.674 -11.403 17.956 1.00 93.75 112 VAL A O 1
ATOM 817 N N . ASN A 1 113 ? -13.036 -12.943 17.041 1.00 90.88 113 ASN A N 1
ATOM 818 C CA . ASN A 1 113 ? -11.971 -13.736 16.445 1.00 90.88 113 ASN A CA 1
ATOM 819 C C . ASN A 1 113 ? -11.175 -12.914 15.412 1.00 90.88 113 ASN A C 1
ATOM 821 O O . ASN A 1 113 ? -11.684 -12.569 14.343 1.00 90.88 113 ASN A O 1
ATOM 825 N N . GLU A 1 114 ? -9.908 -12.655 15.734 1.00 88.44 114 GLU A N 1
ATOM 826 C CA . GLU A 1 114 ? -8.981 -11.859 14.926 1.00 88.44 114 GLU A CA 1
ATOM 827 C C . GLU A 1 114 ? -8.671 -12.460 13.552 1.00 88.44 114 GLU A C 1
ATOM 829 O O . GLU A 1 114 ? -8.429 -11.725 12.597 1.00 88.44 114 GLU A O 1
ATOM 834 N N . ILE A 1 115 ? -8.721 -13.786 13.417 1.00 91.81 115 ILE A N 1
ATOM 835 C CA . ILE A 1 115 ? -8.477 -14.473 12.144 1.00 91.81 115 ILE A CA 1
ATOM 836 C C . ILE A 1 115 ? -9.603 -14.124 11.169 1.00 91.81 115 ILE A C 1
ATOM 838 O O . ILE A 1 115 ? -9.347 -13.763 10.023 1.00 91.81 115 ILE A O 1
ATOM 842 N N . ILE A 1 116 ? -10.851 -14.178 11.636 1.00 93.06 116 ILE A N 1
ATOM 843 C CA . ILE A 1 116 ? -12.019 -13.900 10.797 1.00 93.06 116 ILE A CA 1
ATOM 844 C C . ILE A 1 116 ? -12.061 -12.416 10.426 1.00 93.06 116 ILE A C 1
ATOM 846 O O . ILE A 1 116 ? -12.247 -12.090 9.257 1.00 93.06 116 ILE A O 1
ATOM 850 N N . THR A 1 117 ? -11.857 -11.506 11.383 1.00 92.88 117 THR A N 1
ATOM 851 C CA . THR A 1 117 ? -11.922 -10.062 11.097 1.00 92.88 117 THR A CA 1
ATOM 852 C C . THR A 1 117 ? -10.827 -9.618 10.139 1.00 92.88 117 THR A C 1
ATOM 854 O O . THR A 1 117 ? -11.114 -8.894 9.187 1.00 92.88 117 THR A O 1
ATOM 857 N N . THR A 1 118 ? -9.591 -10.079 10.340 1.00 92.06 118 THR A N 1
ATOM 858 C CA . THR A 1 118 ? -8.475 -9.740 9.448 1.00 92.06 118 THR A CA 1
ATOM 859 C C . THR A 1 118 ? -8.656 -10.323 8.045 1.00 92.06 118 THR A C 1
ATOM 861 O O . THR A 1 118 ? -8.421 -9.614 7.069 1.00 92.06 118 THR A O 1
ATOM 864 N N . LEU A 1 119 ? -9.150 -11.560 7.924 1.00 94.94 119 LEU A N 1
ATOM 865 C CA . LEU A 1 119 ? -9.452 -12.179 6.631 1.00 94.94 119 LEU A CA 1
ATOM 866 C C . LEU A 1 119 ? -10.558 -11.427 5.880 1.00 94.94 119 LEU A C 1
ATOM 868 O O . LEU A 1 119 ? -10.413 -11.131 4.696 1.00 94.94 119 LEU A O 1
ATOM 872 N N . LEU A 1 120 ? -11.661 -11.099 6.559 1.00 96.06 120 LEU A N 1
ATOM 873 C CA . LEU A 1 120 ? -12.775 -10.378 5.940 1.00 96.06 120 LEU A CA 1
ATOM 874 C C . LEU A 1 120 ? -12.355 -8.975 5.485 1.00 96.06 120 LEU A C 1
ATOM 876 O O . LEU A 1 120 ? -12.742 -8.533 4.403 1.00 96.06 120 LEU A O 1
ATOM 880 N N . LEU A 1 121 ? -11.509 -8.299 6.265 1.00 96.25 121 LEU A N 1
ATOM 881 C CA . LEU A 1 121 ? -10.984 -6.981 5.915 1.00 96.25 121 LEU A CA 1
ATOM 882 C C . LEU A 1 121 ? -10.026 -6.995 4.715 1.00 96.25 121 LEU A C 1
ATOM 884 O O . LEU A 1 121 ? -9.890 -5.955 4.072 1.00 96.25 121 LEU A O 1
ATOM 888 N N . ASN A 1 122 ? -9.412 -8.129 4.355 1.00 96.75 122 ASN A N 1
ATOM 889 C CA . ASN A 1 122 ? -8.645 -8.228 3.104 1.00 96.75 122 ASN A CA 1
ATOM 890 C C . ASN A 1 122 ? -9.553 -8.015 1.888 1.00 96.75 122 ASN A C 1
ATOM 892 O O . ASN A 1 122 ? -9.242 -7.197 1.024 1.00 96.75 122 ASN A O 1
ATOM 896 N N . TYR A 1 123 ? -10.714 -8.677 1.852 1.00 96.81 123 TYR A N 1
ATOM 897 C CA . TYR A 1 123 ? -11.676 -8.505 0.759 1.00 96.81 123 TYR A CA 1
ATOM 898 C C . TYR A 1 123 ? -12.176 -7.065 0.666 1.00 96.81 123 TYR A C 1
ATOM 900 O O . TYR A 1 123 ? -12.261 -6.510 -0.427 1.00 96.81 123 TYR A O 1
ATOM 908 N N . VAL A 1 124 ? -12.454 -6.437 1.812 1.00 97.69 124 VAL A N 1
ATOM 909 C CA . VAL A 1 124 ? -12.857 -5.025 1.855 1.00 97.69 124 VAL A CA 1
ATOM 910 C C . VAL A 1 124 ? -11.755 -4.128 1.290 1.00 97.69 124 VAL A C 1
ATOM 912 O O . VAL A 1 124 ? -12.061 -3.219 0.526 1.00 97.69 124 VAL A O 1
ATOM 915 N N . ALA A 1 125 ? -10.482 -4.395 1.598 1.00 97.19 125 ALA A N 1
ATOM 916 C CA . ALA A 1 125 ? -9.361 -3.609 1.082 1.00 97.19 125 ALA A CA 1
ATOM 917 C C . ALA A 1 125 ? -9.234 -3.732 -0.442 1.00 97.19 125 ALA A C 1
ATOM 919 O O . ALA A 1 125 ? -9.094 -2.727 -1.136 1.00 97.19 125 ALA A O 1
ATOM 920 N N . ILE A 1 126 ? -9.340 -4.953 -0.970 1.00 96.44 126 ILE A N 1
ATOM 921 C CA . ILE A 1 126 ? -9.288 -5.220 -2.414 1.00 96.44 126 ILE A CA 1
ATOM 922 C C . ILE A 1 126 ? -10.443 -4.507 -3.129 1.00 96.44 126 ILE A C 1
ATOM 924 O O . ILE A 1 126 ? -10.233 -3.831 -4.138 1.00 96.44 126 ILE A O 1
ATOM 928 N N . LEU A 1 127 ? -11.659 -4.600 -2.582 1.00 96.50 127 LEU A N 1
ATOM 929 C CA . LEU A 1 127 ? -12.831 -3.905 -3.119 1.00 96.50 127 LEU A CA 1
ATOM 930 C C . LEU A 1 127 ? -12.698 -2.382 -3.012 1.00 96.50 127 LEU A C 1
ATOM 932 O O . LEU A 1 127 ? -13.130 -1.675 -3.920 1.00 96.50 127 LEU A O 1
ATOM 936 N N . ALA A 1 128 ? -12.067 -1.866 -1.956 1.00 96.75 128 ALA A N 1
ATOM 937 C CA . ALA A 1 128 ? -11.791 -0.442 -1.811 1.00 96.75 128 ALA A CA 1
ATOM 938 C C . ALA A 1 128 ? -10.814 0.054 -2.886 1.00 96.75 128 ALA A C 1
ATOM 940 O O . ALA A 1 128 ? -11.069 1.086 -3.505 1.00 96.75 128 ALA A O 1
ATOM 941 N N . VAL A 1 129 ? -9.744 -0.697 -3.175 1.00 95.62 129 VAL A N 1
ATOM 942 C CA . VAL A 1 129 ? -8.838 -0.392 -4.297 1.00 95.62 129 VAL A CA 1
ATOM 943 C C . VAL A 1 129 ? -9.609 -0.394 -5.618 1.00 95.62 129 VAL A C 1
ATOM 945 O O . VAL A 1 129 ? -9.507 0.561 -6.386 1.00 95.62 129 VAL A O 1
ATOM 948 N N . ALA A 1 130 ? -10.425 -1.422 -5.868 1.00 94.00 130 ALA A N 1
ATOM 949 C CA . ALA A 1 130 ? -11.224 -1.512 -7.090 1.00 94.00 130 ALA A CA 1
ATOM 950 C C . ALA A 1 130 ? -12.194 -0.327 -7.237 1.00 94.00 130 ALA A C 1
ATOM 952 O O . ALA A 1 130 ? -12.298 0.258 -8.317 1.00 94.00 130 ALA A O 1
ATOM 953 N N . TYR A 1 131 ? -12.862 0.069 -6.151 1.00 94.75 131 TYR A N 1
ATOM 954 C CA . TYR A 1 131 ? -13.745 1.234 -6.114 1.00 94.75 131 TYR A CA 1
ATOM 955 C C . TYR A 1 131 ? -12.997 2.533 -6.429 1.00 94.75 131 TYR A C 1
ATOM 957 O O . TYR A 1 131 ? -13.456 3.322 -7.253 1.00 94.75 131 TYR A O 1
ATOM 965 N N . LEU A 1 132 ? -11.831 2.750 -5.818 1.00 93.94 132 LEU A N 1
ATOM 966 C CA . LEU A 1 132 ? -11.044 3.964 -6.039 1.00 93.94 132 LEU A CA 1
ATOM 967 C C . LEU A 1 132 ? -10.631 4.095 -7.502 1.00 93.94 132 LEU A C 1
ATOM 969 O O . LEU A 1 132 ? -10.825 5.143 -8.109 1.00 93.94 132 LEU A O 1
ATOM 973 N N . VAL A 1 133 ? -10.132 3.010 -8.083 1.00 91.31 133 VAL A N 1
ATOM 974 C CA . VAL A 1 133 ? -9.600 2.995 -9.447 1.00 91.31 133 VAL A CA 1
ATOM 975 C C . VAL A 1 133 ? -10.704 3.061 -10.517 1.00 91.31 133 VAL A C 1
ATOM 977 O O . VAL A 1 133 ? -10.476 3.563 -11.616 1.00 91.31 133 VAL A O 1
ATOM 980 N N . THR A 1 134 ? -11.915 2.584 -10.217 1.00 89.44 134 THR A N 1
ATOM 981 C CA . THR A 1 134 ? -13.071 2.676 -11.132 1.00 89.44 134 THR A CA 1
ATOM 982 C C . THR A 1 134 ? -13.888 3.957 -10.957 1.00 89.44 134 THR A C 1
ATOM 984 O O . THR A 1 134 ? -14.593 4.359 -11.887 1.00 89.44 134 THR A O 1
ATOM 987 N N . GLY A 1 135 ? -13.795 4.590 -9.788 1.00 89.31 135 GLY A N 1
ATOM 988 C CA . GLY A 1 135 ? -14.521 5.797 -9.419 1.00 89.31 135 GLY A CA 1
ATOM 989 C C . GLY A 1 135 ? -13.593 7.005 -9.237 1.00 89.31 135 GLY A C 1
ATOM 990 O O . GLY A 1 135 ? -13.132 7.544 -10.241 1.00 89.31 135 GLY A O 1
ATOM 991 N N . PRO A 1 136 ? -13.330 7.471 -7.997 1.00 89.38 136 PRO A N 1
ATOM 992 C CA . PRO A 1 136 ? -12.672 8.759 -7.740 1.00 89.38 136 PRO A CA 1
ATOM 993 C C . PRO A 1 136 ? -11.286 8.958 -8.363 1.00 89.38 136 PRO A C 1
ATOM 995 O O . PRO A 1 136 ? -10.917 10.088 -8.659 1.00 89.38 136 PRO A O 1
ATOM 998 N N . TRP A 1 137 ? -10.498 7.894 -8.515 1.00 91.56 137 TRP A N 1
ATOM 999 C CA . TRP A 1 137 ? -9.134 7.951 -9.054 1.00 91.56 137 TRP A CA 1
ATOM 1000 C C . TRP A 1 137 ? -9.047 7.477 -10.496 1.00 91.56 137 TRP A C 1
ATOM 1002 O O . TRP A 1 137 ? -7.947 7.281 -11.005 1.00 91.56 137 TRP A O 1
ATOM 1012 N N . ARG A 1 138 ? -10.183 7.258 -11.155 1.00 86.75 138 ARG A N 1
ATOM 1013 C CA . ARG A 1 138 ? -10.208 6.833 -12.547 1.00 86.75 138 ARG A CA 1
ATOM 1014 C C . ARG A 1 138 ? -9.509 7.864 -13.430 1.00 86.75 138 ARG A C 1
ATOM 1016 O O . ARG A 1 138 ? -9.890 9.032 -13.448 1.00 86.75 138 ARG A O 1
ATOM 1023 N N . SER A 1 139 ? -8.536 7.401 -14.208 1.00 83.69 139 SER A N 1
ATOM 1024 C CA . SER A 1 139 ? -7.799 8.244 -15.144 1.00 83.69 139 SER A CA 1
ATOM 1025 C C . SER A 1 139 ? -8.714 8.829 -16.215 1.00 83.69 139 SER A C 1
ATOM 1027 O O . SER A 1 139 ? -9.467 8.102 -16.873 1.00 83.69 139 SER A O 1
ATOM 1029 N N . ALA A 1 140 ? -8.571 10.132 -16.466 1.00 74.88 140 ALA A N 1
ATOM 1030 C CA . ALA A 1 140 ? -9.217 10.800 -17.596 1.00 74.88 140 ALA A CA 1
ATOM 1031 C C . ALA A 1 140 ? -8.647 10.332 -18.949 1.00 74.88 140 ALA A C 1
ATOM 1033 O O . ALA A 1 140 ? -9.342 10.346 -19.964 1.00 74.88 140 ALA A O 1
ATOM 1034 N N . THR A 1 141 ? -7.392 9.878 -18.957 1.00 75.12 141 THR A N 1
ATOM 1035 C CA . THR A 1 141 ? -6.651 9.487 -20.168 1.00 75.12 141 THR A CA 1
ATOM 1036 C C . THR A 1 141 ? -6.727 7.977 -20.431 1.00 75.12 141 THR A C 1
ATOM 1038 O O . THR A 1 141 ? -6.405 7.507 -21.519 1.00 75.12 141 THR A O 1
ATOM 1041 N N . GLY A 1 142 ? -7.190 7.194 -19.453 1.00 67.81 142 GLY A N 1
ATOM 1042 C CA . GLY A 1 142 ? -7.144 5.731 -19.451 1.00 67.81 142 GLY A CA 1
ATOM 1043 C C . GLY A 1 142 ? -8.136 5.002 -20.363 1.00 67.81 142 GLY A C 1
ATOM 1044 O O . GLY A 1 142 ? -8.372 3.827 -20.122 1.00 67.81 142 GLY A O 1
ATOM 1045 N N . LEU A 1 143 ? -8.748 5.639 -21.371 1.00 71.88 143 LEU A N 1
ATOM 1046 C CA . LEU A 1 143 ? -9.672 4.997 -22.335 1.00 71.88 143 LEU A CA 1
ATOM 1047 C C . LEU A 1 143 ? -10.747 4.082 -21.690 1.00 71.88 143 LEU A C 1
ATOM 1049 O O . LEU A 1 143 ? -11.103 3.045 -22.241 1.00 71.88 143 LEU A O 1
ATOM 1053 N N . ASN A 1 144 ? -11.284 4.469 -20.525 1.00 74.00 144 ASN A N 1
ATOM 1054 C CA . ASN A 1 144 ? -12.235 3.694 -19.703 1.00 74.00 144 ASN A CA 1
ATOM 1055 C C . ASN A 1 144 ? -11.694 2.411 -19.041 1.00 74.00 144 ASN A C 1
ATOM 1057 O O . ASN A 1 144 ? -12.477 1.672 -18.442 1.00 74.00 144 ASN A O 1
ATOM 1061 N N . PHE A 1 145 ? -10.387 2.156 -19.076 1.00 81.50 145 PHE A N 1
ATOM 1062 C CA . PHE A 1 145 ? -9.776 1.121 -18.247 1.00 81.50 145 PHE A CA 1
ATOM 1063 C C . PHE A 1 145 ? -9.758 1.544 -16.7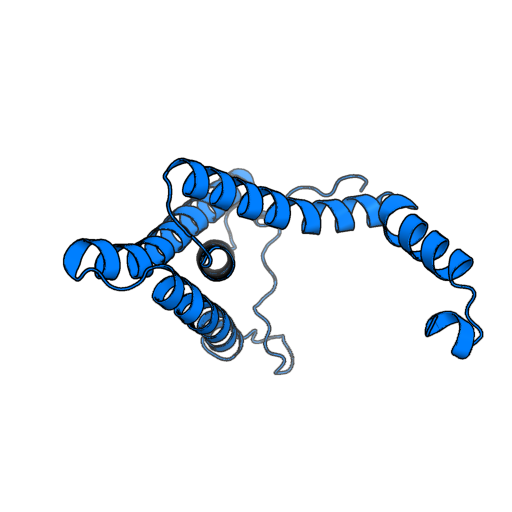68 1.00 81.50 145 PHE A C 1
ATOM 1065 O O . PHE A 1 145 ? -9.588 2.730 -16.471 1.00 81.50 145 PHE A O 1
ATOM 1072 N N . PRO A 1 146 ? -9.918 0.595 -15.825 1.00 80.88 146 PRO A N 1
ATOM 1073 C CA . PRO A 1 146 ? -9.808 0.866 -14.399 1.00 80.88 146 PRO A CA 1
ATOM 1074 C C . PRO A 1 146 ? -8.330 1.043 -14.036 1.00 80.88 146 PRO A C 1
ATOM 1076 O O . PRO A 1 146 ? -7.675 0.115 -13.563 1.00 80.88 146 PRO A O 1
ATOM 1079 N N . VAL A 1 147 ? -7.806 2.243 -14.272 1.00 85.38 147 VAL A N 1
ATOM 1080 C CA . VAL A 1 147 ? -6.443 2.657 -13.920 1.00 85.38 147 VAL A CA 1
ATOM 1081 C C . VAL A 1 147 ? -6.452 4.083 -13.379 1.00 85.38 147 VAL A C 1
ATOM 1083 O O . VAL A 1 147 ? -7.330 4.873 -13.728 1.00 85.38 147 VAL A O 1
ATOM 1086 N N . THR A 1 148 ? -5.472 4.416 -12.542 1.00 85.56 148 THR A N 1
ATOM 1087 C CA . THR A 1 148 ? -5.238 5.798 -12.109 1.00 85.56 148 THR A CA 1
ATOM 1088 C C . THR A 1 148 ? -4.421 6.572 -13.131 1.00 85.56 148 THR A C 1
ATOM 1090 O O . THR A 1 148 ? -3.825 5.983 -14.036 1.00 85.56 148 THR A O 1
ATOM 1093 N N . ASP A 1 149 ? -4.362 7.895 -12.975 1.00 85.25 149 ASP A N 1
ATOM 1094 C CA . ASP A 1 149 ? -3.396 8.698 -13.719 1.00 85.25 149 ASP A CA 1
ATOM 1095 C C . ASP A 1 149 ? -1.957 8.266 -13.405 1.00 85.25 149 ASP A C 1
ATOM 1097 O O . ASP A 1 149 ? -1.659 7.677 -12.357 1.00 85.25 149 ASP A O 1
ATOM 1101 N N . LEU A 1 150 ? -1.061 8.534 -14.356 1.00 83.62 150 LEU A N 1
ATOM 1102 C CA . LEU A 1 150 ? 0.352 8.214 -14.217 1.00 83.62 150 LEU A CA 1
ATOM 1103 C C . LEU A 1 150 ? 0.963 9.049 -13.094 1.00 83.62 150 LEU A C 1
ATOM 1105 O O . LEU A 1 150 ? 0.891 10.274 -13.093 1.00 83.62 150 LEU A O 1
ATOM 1109 N N . PHE A 1 151 ? 1.626 8.372 -12.164 1.00 84.88 151 PHE A N 1
ATOM 1110 C CA . PHE A 1 151 ? 2.350 9.039 -11.094 1.00 84.88 151 PHE A CA 1
ATOM 1111 C C . PHE A 1 151 ? 3.536 9.845 -11.644 1.00 84.88 151 PHE A C 1
ATOM 1113 O O . PHE A 1 151 ? 4.284 9.354 -12.498 1.00 84.88 151 PHE A O 1
ATOM 1120 N N . GLY A 1 152 ? 3.712 11.067 -11.131 1.00 79.06 152 GLY A N 1
ATOM 1121 C CA . GLY A 1 152 ? 4.772 11.988 -11.549 1.00 79.06 152 GLY A CA 1
ATOM 1122 C C . GLY A 1 152 ? 6.188 11.436 -11.317 1.00 79.06 152 GLY A C 1
ATOM 1123 O O . GLY A 1 152 ? 6.373 10.479 -10.561 1.00 79.06 152 GLY A O 1
ATOM 1124 N N . PRO A 1 153 ? 7.228 12.033 -11.925 1.00 76.50 153 PRO A N 1
ATOM 1125 C CA . PRO A 1 153 ? 8.601 11.521 -11.853 1.00 76.50 153 PRO A CA 1
ATOM 1126 C C . PRO A 1 153 ? 9.154 11.453 -10.419 1.00 76.50 153 PRO A C 1
ATOM 1128 O O . PRO A 1 153 ? 9.985 10.599 -10.128 1.00 76.50 153 PRO A O 1
ATOM 1131 N N . GLY A 1 154 ? 8.648 12.289 -9.503 1.00 79.25 154 GLY A N 1
ATOM 1132 C CA . GLY A 1 154 ? 9.017 12.285 -8.084 1.00 79.25 154 GLY A CA 1
ATOM 1133 C C . GLY A 1 154 ? 8.556 11.057 -7.285 1.00 79.25 154 GLY A C 1
ATOM 1134 O O . GLY A 1 154 ? 8.926 10.898 -6.129 1.00 79.25 154 GLY A O 1
ATOM 1135 N N . THR A 1 155 ? 7.743 10.179 -7.869 1.00 82.94 155 THR A N 1
ATOM 1136 C CA . THR A 1 155 ? 7.096 9.067 -7.144 1.00 82.94 155 THR A CA 1
ATOM 1137 C C . THR A 1 155 ? 7.869 7.754 -7.213 1.00 82.94 155 THR A C 1
ATOM 1139 O O . THR A 1 155 ? 7.480 6.767 -6.587 1.00 82.94 155 THR A O 1
ATOM 1142 N N . ARG A 1 156 ? 8.949 7.712 -7.998 1.00 82.56 156 ARG A N 1
ATOM 1143 C CA . ARG A 1 156 ? 9.682 6.485 -8.311 1.00 82.56 156 ARG A CA 1
ATOM 1144 C C . ARG A 1 156 ? 11.088 6.546 -7.740 1.00 82.56 156 ARG A C 1
ATOM 1146 O O . ARG A 1 156 ? 11.767 7.565 -7.829 1.00 82.56 156 ARG A O 1
ATOM 1153 N N . LEU A 1 157 ? 11.529 5.420 -7.188 1.00 80.19 157 LEU A N 1
ATOM 1154 C CA . LEU A 1 157 ? 12.941 5.209 -6.898 1.00 80.19 157 LEU A CA 1
ATOM 1155 C C . LEU A 1 157 ? 13.721 5.058 -8.215 1.00 80.19 157 LEU A C 1
ATOM 1157 O O . LEU A 1 157 ? 13.156 4.570 -9.201 1.00 80.19 157 LEU A O 1
ATOM 1161 N N . PRO A 1 158 ? 15.003 5.459 -8.248 1.00 76.75 158 PRO A N 1
ATOM 1162 C CA . PRO A 1 158 ? 15.850 5.235 -9.411 1.00 76.75 158 PRO A CA 1
ATOM 1163 C C . PRO A 1 158 ? 15.942 3.734 -9.716 1.00 76.75 158 PRO A C 1
ATOM 1165 O O . PRO A 1 158 ? 16.107 2.914 -8.810 1.00 76.75 158 PRO A O 1
ATOM 1168 N N . ALA A 1 159 ? 15.814 3.375 -10.994 1.00 69.44 159 ALA A N 1
ATOM 1169 C CA . ALA A 1 159 ? 15.982 1.997 -11.434 1.00 69.44 159 ALA A CA 1
ATOM 1170 C C . ALA A 1 159 ? 17.457 1.576 -11.312 1.00 69.44 159 ALA A C 1
ATOM 1172 O O . ALA A 1 159 ? 18.363 2.371 -11.559 1.00 69.44 159 ALA A O 1
ATOM 1173 N N . LEU A 1 160 ? 17.692 0.320 -10.931 1.00 67.12 160 LEU A N 1
ATOM 1174 C CA . LEU A 1 160 ? 19.022 -0.289 -10.953 1.00 67.12 160 LEU A CA 1
ATOM 1175 C C . LEU A 1 160 ? 19.311 -0.778 -12.382 1.00 67.12 160 LEU A C 1
ATOM 1177 O O . LEU A 1 160 ? 18.541 -1.589 -12.896 1.00 67.12 160 LEU A O 1
ATOM 1181 N N . GLY A 1 161 ? 20.400 -0.290 -12.990 1.00 61.91 161 GLY A N 1
ATOM 1182 C CA . GLY A 1 161 ? 20.830 -0.667 -14.349 1.00 61.91 161 GLY A CA 1
ATOM 1183 C C . GLY A 1 161 ? 20.109 0.106 -15.460 1.00 61.91 161 GLY A C 1
ATOM 1184 O O . GLY A 1 161 ? 19.390 -0.494 -16.252 1.00 61.91 161 GLY A O 1
ATOM 1185 N N . GLY A 1 162 ? 20.241 1.439 -15.450 1.00 48.00 162 GLY A N 1
ATOM 1186 C CA . GLY A 1 162 ? 19.627 2.343 -16.435 1.00 48.00 162 GLY A CA 1
ATOM 1187 C C . GLY A 1 162 ? 20.051 2.085 -17.875 1.00 48.00 162 GLY A C 1
ATOM 1188 O O . GLY A 1 162 ? 21.250 1.802 -18.090 1.00 48.00 162 GLY A O 1
#

Foldseek 3Di:
DVCVVVVHDPVVVVVVVVCCCPVDLVNVLVNCVVVVLVVVLVVVQVVCVVVVHHQPLSLLLQLQLVVQLVCLQVVVLVDAQVVSAVNSNVRSVVRSVVLLCQLVVCCVPPVDDSVVSSVVSSVVSVVVLQCCQQPVQPDPPPPNPSHGPDGHPSSDDDRDPD

Radius of gyration: 19.6 Å; chains: 1; bounding box: 36×53×48 Å

Sequence (162 aa):
MILATIGVSPWEALTSLLRGAFGSEFALTQSALKAIPLALTGLSVALCLRMRLWNIGAEGQFHAGAIGASWAALTFSDITAPGLLPLMIGASILTGAFWALLAAVPRALWGVNEIITTLLLNYVAILAVAYLVTGPWRSATGLNFPVTDLFGPGTRLPALGG

Secondary structure (DSSP, 8-state):
-HHHHTT--HHHHHHHHHHHHHSSHHHHHHHHHHHHHHHHHHHHHHHHHHTT----THHHHHHHHHHHHHHHHHHTTTS-HHHHHHHHHHHHHHHHHHHHHHHHHHHHHH---HHHHHHHHHHHHHHHHHHHHHTTT--SSSTT-S-PPPPPGGGSPPPS--

pLDDT: mean 89.05, std 8.0, range [48.0, 98.19]